Protein AF-A0A7C3LYY9-F1 (afdb_monomer_lite)

Secondary structure (DSSP, 8-state):
--------HHHHHHHHHHHHHHTT-HHHHHHHHHHHTS--SS-SHHHHHHHHHHHHTT-HHHHHHHHHHHHHHHHHHHHHHT-GGG-S------S----TTHHHHHHHHHHHHHHHHHHT-HHHHHHHHHHHHHH-TT-HHHHHHHHHHHHTT-

Sequence (154 aa):
EGRYAQASVAHLDYLAGLAREALGDMAGAKASFQRAAEPQPGFSPATYYQALALRKLGDEGAARKLLGVLRDHALQQLEAARKPGFATSVPQFVFYEEDPQKPHRVAYTYLLGLALLGLGQLDEAEKAFAEVLTLDINHLGAQEELRKLQNRRG

pLDDT: mean 87.51, std 17.55, range [34.94, 98.62]

Radius of gyration: 17.97 Å; chains: 1; bounding box: 49×33×48 Å

Structure (mmCIF, N/CA/C/O backbone):
data_AF-A0A7C3LYY9-F1
#
_entry.id   AF-A0A7C3LYY9-F1
#
loop_
_atom_site.group_PDB
_atom_site.id
_atom_site.type_symbol
_atom_site.label_atom_id
_atom_site.label_alt_id
_atom_site.label_comp_id
_atom_site.label_asym_id
_atom_site.label_entity_id
_atom_site.label_seq_id
_atom_site.pdbx_PDB_ins_code
_atom_site.Cartn_x
_atom_site.Cartn_y
_atom_site.Cartn_z
_atom_site.occupancy
_atom_site.B_iso_or_equiv
_atom_site.auth_seq_id
_atom_site.auth_comp_id
_atom_site.auth_asym_id
_atom_site.auth_atom_id
_atom_site.pdbx_PDB_model_num
ATOM 1 N N . GLU A 1 1 ? 23.739 -17.936 13.264 1.00 34.94 1 GLU A N 1
ATOM 2 C CA . GLU A 1 1 ? 22.622 -17.192 13.882 1.00 34.94 1 GLU A CA 1
ATOM 3 C C . GLU A 1 1 ? 21.757 -16.603 12.777 1.00 34.94 1 GLU A C 1
ATOM 5 O O . GLU A 1 1 ? 22.229 -15.788 11.991 1.00 34.94 1 GLU A O 1
ATOM 10 N N . GLY A 1 2 ? 20.551 -17.146 12.607 1.00 40.69 2 GLY A N 1
ATOM 11 C CA . GLY A 1 2 ? 19.708 -16.903 11.438 1.00 40.69 2 GLY A CA 1
ATOM 12 C C . GLY A 1 2 ? 19.054 -15.531 11.486 1.00 40.69 2 GLY A C 1
ATOM 13 O O . GLY A 1 2 ? 18.023 -15.355 12.128 1.00 40.69 2 GLY A O 1
ATOM 14 N N . ARG A 1 3 ? 19.628 -14.565 10.766 1.00 41.69 3 ARG A N 1
ATOM 15 C CA . ARG A 1 3 ? 18.935 -13.337 10.377 1.00 41.69 3 ARG A CA 1
ATOM 16 C C . ARG A 1 3 ? 17.845 -13.692 9.361 1.00 41.69 3 ARG A C 1
ATOM 18 O O . ARG A 1 3 ? 17.995 -13.431 8.173 1.00 41.69 3 ARG A O 1
ATOM 25 N N . TYR A 1 4 ? 16.723 -14.233 9.831 1.00 43.81 4 TYR A N 1
ATOM 26 C CA . TYR A 1 4 ? 15.434 -13.961 9.192 1.00 43.81 4 TYR A CA 1
ATOM 27 C C . TYR A 1 4 ? 15.139 -12.479 9.447 1.00 43.81 4 TYR A C 1
ATOM 29 O O . TYR A 1 4 ? 14.380 -12.108 10.337 1.00 43.81 4 TYR A O 1
ATOM 37 N N . ALA A 1 5 ? 15.899 -11.620 8.770 1.00 36.75 5 ALA A N 1
ATOM 38 C CA . ALA A 1 5 ? 15.889 -10.187 8.957 1.00 36.75 5 ALA A CA 1
ATOM 39 C C . ALA A 1 5 ? 14.515 -9.667 8.541 1.00 36.75 5 ALA A C 1
ATOM 41 O O . ALA A 1 5 ? 14.231 -9.572 7.354 1.00 36.75 5 ALA A O 1
ATOM 42 N N . GLN A 1 6 ? 13.669 -9.375 9.532 1.00 43.34 6 GLN A N 1
ATOM 43 C CA . GLN A 1 6 ? 12.565 -8.421 9.428 1.00 43.34 6 GLN A CA 1
ATOM 44 C C . GLN A 1 6 ? 11.698 -8.574 8.168 1.00 43.34 6 GLN A C 1
ATOM 46 O O . GLN A 1 6 ? 11.310 -7.577 7.560 1.00 43.34 6 GLN A O 1
ATOM 51 N N . ALA A 1 7 ? 11.368 -9.806 7.769 1.00 45.03 7 ALA A N 1
ATOM 52 C CA . ALA A 1 7 ? 10.315 -10.030 6.789 1.00 45.03 7 ALA A CA 1
ATOM 53 C C . ALA A 1 7 ? 8.990 -9.503 7.381 1.00 45.03 7 ALA A C 1
ATOM 55 O O . ALA A 1 7 ? 8.324 -10.164 8.171 1.00 45.03 7 ALA A O 1
ATOM 56 N N . SER A 1 8 ? 8.715 -8.236 7.061 1.00 57.19 8 SER A N 1
ATOM 57 C CA . SER A 1 8 ? 7.504 -7.430 7.231 1.00 57.19 8 SER A CA 1
ATOM 58 C C . SER A 1 8 ? 6.656 -7.684 8.485 1.00 57.19 8 SER A C 1
ATOM 60 O O . SER A 1 8 ? 5.487 -8.061 8.375 1.00 57.19 8 SER A O 1
ATOM 62 N N . VAL A 1 9 ? 7.187 -7.367 9.671 1.00 74.12 9 VAL A N 1
ATOM 63 C CA . VAL A 1 9 ? 6.380 -7.276 10.907 1.00 74.12 9 VAL A CA 1
ATOM 64 C C . VAL A 1 9 ? 5.166 -6.361 10.691 1.00 74.12 9 VAL A C 1
ATOM 66 O O . VAL A 1 9 ? 4.064 -6.706 11.098 1.00 74.12 9 VAL A O 1
ATOM 69 N N . ALA A 1 10 ? 5.325 -5.279 9.917 1.00 86.50 10 ALA A N 1
ATOM 70 C CA . ALA A 1 10 ? 4.230 -4.362 9.607 1.00 86.50 10 ALA A CA 1
ATOM 71 C C . ALA A 1 10 ? 3.046 -5.015 8.870 1.00 86.50 10 ALA A C 1
ATOM 73 O O . ALA A 1 10 ? 1.900 -4.690 9.166 1.00 86.50 10 ALA A O 1
ATOM 74 N N . HIS A 1 11 ? 3.288 -5.952 7.943 1.00 90.50 11 HIS A N 1
ATOM 75 C CA . HIS A 1 11 ? 2.196 -6.664 7.266 1.00 90.50 11 HIS A CA 1
ATOM 76 C C . HIS A 1 11 ? 1.448 -7.567 8.255 1.00 90.50 11 HIS A C 1
ATOM 78 O O . HIS A 1 11 ? 0.221 -7.527 8.326 1.00 90.50 11 HIS A O 1
ATOM 84 N N . LEU A 1 12 ? 2.184 -8.342 9.057 1.00 92.31 12 LEU A N 1
ATOM 85 C CA . LEU A 1 12 ? 1.594 -9.254 10.038 1.00 92.31 12 LEU A CA 1
ATOM 86 C C . LEU A 1 12 ? 0.824 -8.500 11.126 1.00 92.31 12 LEU A C 1
ATOM 88 O O . LEU A 1 12 ? -0.298 -8.879 11.452 1.00 92.31 12 LEU A O 1
ATOM 92 N N . ASP A 1 13 ? 1.386 -7.411 11.645 1.00 95.12 13 ASP A N 1
ATOM 93 C CA . ASP A 1 13 ? 0.714 -6.559 12.622 1.00 95.12 13 ASP A CA 1
ATOM 94 C C . ASP A 1 13 ? -0.519 -5.878 12.025 1.00 95.12 13 ASP A C 1
ATOM 96 O O . ASP A 1 13 ? -1.553 -5.802 12.687 1.00 95.12 13 ASP A O 1
ATOM 100 N N . TYR A 1 14 ? -0.468 -5.448 10.762 1.00 96.44 14 TYR A N 1
ATOM 101 C CA . TYR A 1 14 ? -1.639 -4.893 10.089 1.00 96.44 14 TYR A CA 1
ATOM 102 C C . TYR A 1 14 ? -2.768 -5.928 9.974 1.00 96.44 14 TYR A C 1
ATOM 104 O O . TYR A 1 14 ? -3.904 -5.643 10.361 1.00 96.44 14 TYR A O 1
ATOM 112 N N . LEU A 1 15 ? -2.461 -7.151 9.521 1.00 95.62 15 LEU A N 1
ATOM 113 C CA . LEU A 1 15 ? -3.440 -8.242 9.447 1.00 95.62 15 LEU A CA 1
ATOM 114 C C . LEU A 1 15 ? -3.976 -8.629 10.831 1.00 95.62 15 LEU A C 1
ATOM 116 O O . LEU A 1 15 ? -5.179 -8.834 10.987 1.00 95.62 15 LEU A O 1
ATOM 120 N N . ALA A 1 16 ? -3.115 -8.682 11.849 1.00 96.38 16 ALA A N 1
ATOM 121 C CA . ALA A 1 16 ? -3.532 -8.929 13.226 1.00 96.38 16 ALA A CA 1
ATOM 122 C C . ALA A 1 16 ? -4.468 -7.825 13.742 1.00 96.38 16 ALA A C 1
ATOM 124 O O . ALA A 1 16 ? -5.416 -8.112 14.472 1.00 96.38 16 ALA A O 1
ATOM 125 N N . GLY A 1 17 ? -4.224 -6.569 13.357 1.00 97.44 17 GLY A N 1
ATOM 126 C CA . GLY A 1 17 ? -5.114 -5.447 13.643 1.00 97.44 17 GLY A CA 1
ATOM 127 C C . GLY A 1 17 ? -6.494 -5.633 13.017 1.00 97.44 17 GLY A C 1
ATOM 128 O O . GLY A 1 17 ? -7.492 -5.548 13.728 1.00 97.44 17 GLY A O 1
ATOM 129 N N . LEU A 1 18 ? -6.551 -5.987 11.728 1.00 97.75 18 LEU A N 1
ATOM 130 C CA . LEU A 1 18 ? -7.810 -6.284 11.034 1.00 97.75 18 LEU A CA 1
ATOM 131 C C . LEU A 1 18 ? -8.570 -7.456 11.670 1.00 97.75 18 LEU A C 1
ATOM 133 O O . LEU A 1 18 ? -9.784 -7.382 11.839 1.00 97.75 18 LEU A O 1
ATOM 137 N N . ALA A 1 19 ? -7.867 -8.528 12.045 1.00 97.88 19 ALA A N 1
ATOM 138 C CA . ALA A 1 19 ? -8.483 -9.692 12.675 1.00 97.88 19 ALA A CA 1
ATOM 139 C C . ALA A 1 19 ? -9.097 -9.340 14.040 1.00 97.88 19 ALA A C 1
ATOM 141 O O . ALA A 1 19 ? -10.219 -9.741 14.338 1.00 97.88 19 ALA A O 1
ATOM 142 N N . ARG A 1 20 ? -8.392 -8.550 14.859 1.00 97.56 20 ARG A N 1
ATOM 143 C CA . ARG A 1 20 ? -8.900 -8.074 16.156 1.00 97.56 20 ARG A CA 1
ATOM 144 C C . ARG A 1 20 ? -10.080 -7.120 16.002 1.00 97.56 20 ARG A C 1
ATOM 146 O O . ARG A 1 20 ? -11.045 -7.242 16.747 1.00 97.56 20 ARG A O 1
ATOM 153 N N . GLU A 1 21 ? -10.038 -6.234 15.006 1.00 97.19 21 GLU A N 1
ATOM 154 C CA . GLU A 1 21 ? -11.151 -5.339 14.669 1.00 97.19 21 GLU A CA 1
ATOM 155 C C . GLU A 1 21 ? -12.408 -6.146 14.306 1.00 97.19 21 GLU A C 1
ATOM 157 O O . GLU A 1 21 ? -13.483 -5.878 14.839 1.00 97.19 21 GLU A O 1
ATOM 162 N N . ALA A 1 22 ? -12.261 -7.197 13.491 1.00 97.62 22 ALA A N 1
ATOM 163 C CA . ALA A 1 22 ? -13.354 -8.106 13.137 1.00 97.62 22 ALA A CA 1
ATOM 164 C C . ALA A 1 22 ? -13.908 -8.898 14.340 1.00 97.62 22 ALA A C 1
ATOM 166 O O . ALA A 1 22 ? -15.085 -9.249 14.353 1.00 97.62 22 ALA A O 1
ATOM 167 N N . LEU A 1 23 ? -13.081 -9.155 15.358 1.00 97.62 23 LEU A N 1
ATOM 168 C CA . LEU A 1 23 ? -13.480 -9.795 16.618 1.00 97.62 23 LEU A CA 1
ATOM 169 C C . LEU A 1 23 ? -14.054 -8.808 17.653 1.00 97.62 23 LEU A C 1
ATOM 171 O O . LEU A 1 23 ? -14.443 -9.228 18.741 1.00 97.62 23 LEU A O 1
ATOM 175 N N . GLY A 1 24 ? -14.103 -7.507 17.347 1.00 97.38 24 GLY A N 1
ATOM 176 C CA . GLY A 1 24 ? -14.578 -6.465 18.263 1.00 97.38 24 GLY A CA 1
ATOM 177 C C . GLY A 1 24 ? -13.547 -5.992 19.297 1.00 97.38 24 GLY A C 1
ATOM 178 O O . GLY A 1 24 ? -13.849 -5.103 20.093 1.00 97.38 24 GLY A O 1
ATOM 179 N N . ASP A 1 25 ? -12.320 -6.522 19.278 1.00 97.75 25 ASP A N 1
ATOM 180 C CA . ASP A 1 25 ? -11.218 -6.077 20.138 1.00 97.75 25 ASP A CA 1
ATOM 181 C C . ASP A 1 25 ? -10.573 -4.800 19.577 1.00 97.75 25 ASP A C 1
ATOM 183 O O . ASP A 1 25 ? -9.491 -4.802 18.984 1.00 97.75 25 ASP A O 1
ATOM 187 N N . MET A 1 26 ? -11.261 -3.675 19.768 1.00 97.38 26 MET A N 1
ATOM 188 C CA . MET A 1 26 ? -10.820 -2.372 19.259 1.00 97.38 26 MET A CA 1
ATOM 189 C C . MET A 1 26 ? -9.505 -1.904 19.899 1.00 97.38 26 MET A C 1
ATOM 191 O O . MET A 1 26 ? -8.683 -1.263 19.239 1.00 97.38 26 MET A O 1
ATOM 195 N N . ALA A 1 27 ? -9.277 -2.236 21.173 1.00 97.56 27 ALA A N 1
ATOM 196 C CA . ALA A 1 27 ? -8.057 -1.864 21.883 1.00 97.56 27 ALA A CA 1
ATOM 197 C C . ALA A 1 27 ? -6.844 -2.630 21.336 1.00 97.56 27 ALA A C 1
ATOM 199 O O . ALA A 1 27 ? -5.821 -2.024 20.999 1.00 97.56 27 ALA A O 1
ATOM 200 N N . GLY A 1 28 ? -6.967 -3.950 21.181 1.00 97.31 28 GLY A N 1
ATOM 201 C CA . GLY A 1 28 ? -5.918 -4.779 20.605 1.00 97.31 28 GLY A CA 1
ATOM 202 C C . GLY A 1 28 ? -5.700 -4.518 19.116 1.00 97.31 28 GLY A C 1
ATOM 203 O O . GLY A 1 28 ? -4.555 -4.612 18.659 1.00 97.31 28 GLY A O 1
ATOM 204 N N . ALA A 1 29 ? -6.746 -4.153 18.366 1.00 97.94 29 ALA A N 1
ATOM 205 C CA . ALA A 1 29 ? -6.633 -3.718 16.976 1.00 97.94 29 ALA A CA 1
ATOM 206 C C . ALA A 1 29 ? -5.790 -2.443 16.865 1.00 97.94 29 ALA A C 1
ATOM 208 O O . ALA A 1 29 ? -4.795 -2.419 16.138 1.00 97.94 29 ALA A O 1
ATOM 209 N N . LYS A 1 30 ? -6.114 -1.419 17.668 1.00 98.06 30 LYS A N 1
ATOM 210 C CA . LYS A 1 30 ? -5.347 -0.168 17.728 1.00 98.06 30 LYS A CA 1
ATOM 211 C C . LYS A 1 30 ? -3.878 -0.416 18.070 1.00 98.06 30 LYS A C 1
ATOM 213 O O . LYS A 1 30 ? -3.008 0.118 17.388 1.00 98.06 30 LYS A O 1
ATOM 218 N N . ALA A 1 31 ? -3.596 -1.257 19.066 1.00 97.44 31 ALA A N 1
ATOM 219 C CA . ALA A 1 31 ? -2.225 -1.603 19.440 1.00 97.44 31 ALA A CA 1
ATOM 220 C C . ALA A 1 31 ? -1.461 -2.292 18.295 1.00 97.44 31 ALA A C 1
ATOM 222 O O . ALA A 1 31 ? -0.271 -2.051 18.106 1.00 97.44 31 ALA A O 1
ATOM 223 N N . SER A 1 32 ? -2.129 -3.148 17.519 1.00 97.44 32 SER A N 1
ATOM 224 C CA . SER A 1 32 ? -1.528 -3.766 16.334 1.00 97.44 32 SER A CA 1
ATOM 225 C C . SER A 1 32 ? -1.263 -2.764 15.216 1.00 97.44 32 SER A C 1
ATOM 227 O O . SER A 1 32 ? -0.171 -2.763 14.657 1.00 97.44 32 SER A O 1
ATOM 229 N N . PHE A 1 33 ? -2.201 -1.859 14.932 1.00 97.81 33 PHE A N 1
ATOM 230 C CA . PHE A 1 33 ? -1.971 -0.811 13.939 1.00 97.81 33 PHE A CA 1
ATOM 231 C C . PHE A 1 33 ? -0.842 0.140 14.349 1.00 97.81 33 PHE A C 1
ATOM 233 O O . PHE A 1 33 ? -0.080 0.569 13.492 1.00 97.81 33 PHE A O 1
ATOM 240 N N . GLN A 1 34 ? -0.676 0.426 15.643 1.00 97.44 34 GLN A N 1
ATOM 241 C CA . GLN A 1 34 ? 0.454 1.223 16.134 1.00 97.44 34 GLN A CA 1
ATOM 242 C C . GLN A 1 34 ? 1.800 0.565 15.824 1.00 97.44 34 GLN A C 1
ATOM 244 O O . GLN A 1 34 ? 2.670 1.242 15.287 1.00 97.44 34 GLN A O 1
ATOM 249 N N . ARG A 1 35 ? 1.944 -0.745 16.070 1.00 95.75 35 ARG A N 1
ATOM 250 C CA . ARG A 1 35 ? 3.165 -1.484 15.703 1.00 95.75 35 ARG A CA 1
ATOM 251 C C . ARG A 1 35 ? 3.381 -1.520 14.192 1.00 95.75 35 ARG A C 1
ATOM 253 O O . ARG A 1 35 ? 4.484 -1.288 13.713 1.00 95.75 35 ARG A O 1
ATOM 260 N N . ALA A 1 36 ? 2.316 -1.737 13.419 1.00 95.94 36 ALA A N 1
ATOM 261 C CA . ALA A 1 36 ? 2.405 -1.729 11.962 1.00 95.94 36 ALA A CA 1
ATOM 262 C C . ALA A 1 36 ? 2.795 -0.358 11.386 1.00 95.94 36 ALA A C 1
ATOM 264 O O . ALA A 1 36 ? 3.430 -0.304 10.337 1.00 95.94 36 ALA A O 1
ATOM 265 N N . ALA A 1 37 ? 2.432 0.734 12.064 1.00 96.38 37 ALA A N 1
ATOM 266 C CA . ALA A 1 37 ? 2.758 2.102 11.671 1.00 96.38 37 ALA A CA 1
ATOM 267 C C . ALA A 1 37 ? 4.206 2.518 12.006 1.00 96.38 37 ALA A C 1
ATOM 269 O O . ALA A 1 37 ? 4.639 3.592 11.570 1.00 96.38 37 ALA A O 1
ATOM 270 N N . GLU A 1 38 ? 4.963 1.698 12.743 1.00 94.00 38 GLU A N 1
ATOM 271 C CA . GLU A 1 38 ? 6.352 1.996 13.098 1.00 94.00 38 GLU A CA 1
ATOM 272 C C . GLU A 1 38 ? 7.238 2.149 11.845 1.00 94.00 38 GLU A C 1
ATOM 274 O O . GLU A 1 38 ? 7.146 1.340 10.915 1.00 94.00 38 GLU A O 1
ATOM 279 N N . PRO A 1 39 ? 8.105 3.180 11.787 1.00 90.12 39 PRO A N 1
ATOM 280 C CA . PRO A 1 39 ? 9.037 3.368 10.680 1.00 90.12 39 PRO A CA 1
ATOM 281 C C . PRO A 1 39 ? 9.970 2.172 10.490 1.00 90.12 39 PRO A C 1
ATOM 283 O O . PRO A 1 39 ? 10.633 1.734 11.427 1.00 90.12 39 PRO A O 1
ATOM 286 N N . GLN A 1 40 ? 10.063 1.694 9.251 1.00 84.38 40 GLN A N 1
ATOM 287 C CA . GLN A 1 40 ? 10.956 0.604 8.864 1.00 84.38 40 GLN A CA 1
ATOM 288 C C . GLN A 1 40 ? 12.138 1.127 8.036 1.00 84.38 40 GLN A C 1
ATOM 290 O O . GLN A 1 40 ? 11.996 2.122 7.316 1.00 84.38 40 GLN A O 1
ATOM 295 N N . PRO A 1 41 ? 13.311 0.474 8.104 1.00 85.81 41 PRO A N 1
ATOM 296 C CA . PRO A 1 41 ? 14.437 0.818 7.252 1.00 85.81 41 PRO A CA 1
ATOM 297 C C . PRO A 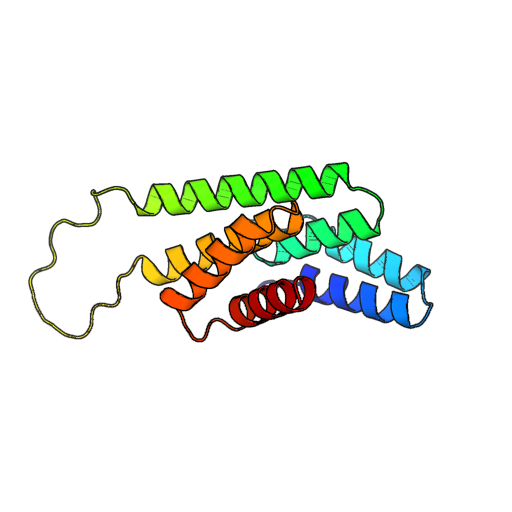1 41 ? 14.153 0.444 5.790 1.00 85.81 41 PRO A C 1
ATOM 299 O O . PRO A 1 41 ? 13.829 -0.699 5.471 1.00 85.81 41 PRO A O 1
ATOM 302 N N . GLY A 1 42 ? 14.343 1.411 4.891 1.00 88.69 42 GLY A N 1
ATOM 303 C CA . GLY A 1 42 ? 14.170 1.221 3.451 1.00 88.69 42 GLY A CA 1
ATOM 304 C C . GLY A 1 42 ? 12.709 1.131 2.993 1.00 88.69 42 GLY A C 1
ATOM 305 O O . GLY A 1 42 ? 11.767 1.119 3.783 1.00 88.69 42 GLY A O 1
ATOM 306 N N . PHE A 1 43 ? 12.529 1.081 1.673 1.00 93.44 43 PHE A N 1
ATOM 307 C CA . PHE A 1 43 ? 11.219 0.970 1.037 1.00 93.44 43 PHE A CA 1
ATOM 308 C C . PHE A 1 43 ? 10.959 -0.467 0.601 1.00 93.44 43 PHE A C 1
ATOM 310 O O . PHE A 1 43 ? 11.740 -1.049 -0.149 1.00 93.44 43 PHE A O 1
ATOM 317 N N . SER A 1 44 ? 9.855 -1.035 1.076 1.00 94.19 44 SER A N 1
ATOM 318 C CA . SER A 1 44 ? 9.462 -2.418 0.801 1.00 94.19 44 SER A CA 1
ATOM 319 C C . SER A 1 44 ? 7.933 -2.550 0.828 1.00 94.19 44 SER A C 1
ATOM 321 O O . SER A 1 44 ? 7.245 -1.582 1.169 1.00 94.19 44 SER A O 1
ATOM 323 N N . PRO A 1 45 ? 7.355 -3.731 0.538 1.00 94.69 45 PRO A N 1
ATOM 324 C CA . PRO A 1 45 ? 5.915 -3.930 0.692 1.00 94.69 45 PRO A CA 1
ATOM 325 C C . PRO A 1 45 ? 5.423 -3.644 2.121 1.00 94.69 45 PRO A C 1
ATOM 327 O O . PRO A 1 45 ? 4.274 -3.258 2.308 1.00 94.69 45 PRO A O 1
ATOM 330 N N . ALA A 1 46 ? 6.291 -3.751 3.136 1.00 93.69 46 ALA A N 1
ATOM 331 C CA . ALA A 1 46 ? 5.965 -3.372 4.511 1.00 93.69 46 ALA A CA 1
ATOM 332 C C . ALA A 1 46 ? 5.575 -1.887 4.637 1.00 93.69 46 ALA A C 1
ATOM 334 O O . ALA A 1 46 ? 4.694 -1.558 5.426 1.00 93.69 46 ALA A O 1
ATOM 335 N N . THR A 1 47 ? 6.167 -1.004 3.826 1.00 96.19 47 THR A N 1
ATOM 336 C CA . THR A 1 47 ? 5.852 0.432 3.807 1.00 96.19 47 THR A CA 1
ATOM 337 C C . THR A 1 47 ? 4.406 0.695 3.374 1.00 96.19 47 THR A C 1
ATOM 339 O O . THR A 1 47 ? 3.760 1.609 3.884 1.00 96.19 47 THR A O 1
ATOM 342 N N . TYR A 1 48 ? 3.857 -0.127 2.474 1.00 97.19 48 TYR A N 1
ATOM 343 C CA . TYR A 1 48 ? 2.444 -0.050 2.099 1.00 97.19 48 TYR A CA 1
ATOM 344 C C . TYR A 1 48 ? 1.534 -0.371 3.295 1.00 97.19 48 TYR A C 1
ATOM 346 O O . TYR A 1 48 ? 0.633 0.405 3.609 1.00 97.19 48 TYR A O 1
ATOM 354 N N . TYR A 1 49 ? 1.815 -1.453 4.027 1.00 96.69 49 TYR A N 1
ATOM 355 C CA . TYR A 1 49 ? 1.053 -1.817 5.228 1.00 96.69 49 TYR A CA 1
ATOM 356 C C . TYR A 1 49 ? 1.205 -0.802 6.361 1.00 96.69 49 TYR A C 1
ATOM 358 O O . TYR A 1 49 ? 0.232 -0.526 7.060 1.00 96.69 49 TYR A O 1
ATOM 366 N N . GLN A 1 50 ? 2.378 -0.182 6.490 1.00 96.94 50 GLN A N 1
ATOM 367 C CA . GLN A 1 50 ? 2.595 0.937 7.403 1.00 96.94 50 GLN A CA 1
ATOM 368 C C . GLN A 1 50 ? 1.644 2.100 7.091 1.00 96.94 50 GLN A C 1
ATOM 370 O O . GLN A 1 50 ? 0.977 2.622 7.985 1.00 96.94 50 GLN A O 1
ATOM 375 N N . ALA A 1 51 ? 1.511 2.470 5.814 1.00 97.94 51 ALA A N 1
ATOM 376 C CA . ALA A 1 51 ? 0.571 3.506 5.403 1.00 97.94 51 ALA A CA 1
ATOM 377 C C . ALA A 1 51 ? -0.888 3.106 5.668 1.00 97.94 51 ALA A C 1
ATOM 379 O O . ALA A 1 51 ? -1.665 3.920 6.164 1.00 97.94 51 ALA A O 1
ATOM 380 N N . LEU A 1 52 ? -1.273 1.855 5.396 1.00 97.94 52 LEU A N 1
ATOM 381 C CA . LEU A 1 52 ? -2.623 1.376 5.708 1.00 97.94 52 LEU A CA 1
ATOM 382 C C . LEU A 1 52 ? -2.918 1.386 7.215 1.00 97.94 52 LEU A C 1
ATOM 384 O O . LEU A 1 52 ? -4.040 1.692 7.621 1.00 97.94 52 LEU A O 1
ATOM 388 N N . ALA A 1 53 ? -1.923 1.078 8.045 1.00 97.88 53 ALA A N 1
ATOM 389 C CA . ALA A 1 53 ? -2.040 1.152 9.493 1.00 97.88 53 ALA A CA 1
ATOM 390 C C . ALA A 1 53 ? -2.224 2.599 9.973 1.00 97.88 53 ALA A C 1
ATOM 392 O O . ALA A 1 53 ? -3.114 2.859 10.780 1.00 97.88 53 ALA A O 1
ATOM 393 N N . LEU A 1 54 ? -1.472 3.556 9.415 1.00 98.31 54 LEU A N 1
ATOM 394 C CA . LEU A 1 54 ? -1.658 4.988 9.688 1.00 98.31 54 LEU A CA 1
ATOM 395 C C . LEU A 1 54 ? -3.089 5.445 9.376 1.00 98.31 54 LEU A C 1
ATOM 397 O O . LEU A 1 54 ? -3.705 6.134 10.188 1.00 98.31 54 LEU A O 1
ATOM 401 N N . ARG A 1 55 ? -3.675 4.975 8.267 1.00 98.19 55 ARG A N 1
ATOM 402 C CA . ARG A 1 55 ? -5.090 5.242 7.950 1.00 98.19 55 ARG A CA 1
ATOM 403 C C . ARG A 1 55 ? -6.046 4.680 8.986 1.00 98.19 55 ARG A C 1
ATOM 405 O O . ARG A 1 55 ? -6.975 5.369 9.396 1.00 98.19 55 ARG A O 1
ATOM 412 N N . LYS A 1 56 ? -5.819 3.441 9.428 1.00 98.00 56 LYS A N 1
ATOM 413 C CA . LYS A 1 56 ? -6.617 2.810 10.490 1.00 98.00 56 LYS A CA 1
ATOM 414 C C . LYS A 1 56 ? -6.509 3.551 11.825 1.00 98.00 56 LYS A C 1
ATOM 416 O O . LYS A 1 56 ? -7.449 3.519 12.611 1.00 98.00 56 LYS A O 1
ATOM 421 N N . LEU A 1 57 ? -5.403 4.256 12.056 1.00 97.88 57 LEU A N 1
ATOM 422 C CA . LEU A 1 57 ? -5.201 5.136 13.208 1.00 97.88 57 LEU A CA 1
ATOM 423 C C . LEU A 1 57 ? -5.766 6.555 13.011 1.00 97.88 57 LEU A C 1
ATOM 425 O O . LEU A 1 57 ? -5.693 7.360 13.938 1.00 97.88 57 LEU A O 1
ATOM 429 N N . GLY A 1 58 ? -6.344 6.859 11.844 1.00 97.88 58 GLY A N 1
ATOM 430 C CA . GLY A 1 58 ? -6.941 8.156 11.519 1.00 97.88 58 GLY A CA 1
ATOM 431 C C . GLY A 1 58 ? -5.975 9.180 10.916 1.00 97.88 58 GLY A C 1
ATOM 432 O O . GLY A 1 58 ? -6.388 10.307 10.650 1.00 97.88 58 GLY A O 1
ATOM 433 N N . ASP A 1 59 ? -4.717 8.814 10.659 1.00 97.94 59 ASP A N 1
ATOM 434 C CA . ASP A 1 59 ? -3.710 9.710 10.079 1.00 97.94 59 ASP A CA 1
ATOM 435 C C . ASP A 1 59 ? -3.601 9.534 8.554 1.00 97.94 59 ASP A C 1
ATOM 437 O O . ASP A 1 59 ? -2.630 9.005 8.001 1.00 97.94 59 ASP A O 1
ATOM 441 N N . GLU A 1 60 ? -4.643 9.977 7.846 1.00 98.00 60 GLU A N 1
ATOM 442 C CA . GLU A 1 60 ? -4.694 9.931 6.377 1.00 98.00 60 GLU A CA 1
ATOM 443 C C . GLU A 1 60 ? -3.595 10.795 5.730 1.00 98.00 60 GLU A C 1
ATOM 445 O O . GLU A 1 60 ? -3.087 10.460 4.657 1.00 98.00 60 GLU A O 1
ATOM 450 N N . GLY A 1 61 ? -3.203 11.896 6.381 1.00 98.31 61 GLY A N 1
ATOM 451 C CA . GLY A 1 61 ? -2.161 12.798 5.894 1.00 98.31 61 GLY A CA 1
ATOM 452 C C . GLY A 1 61 ? -0.791 12.123 5.859 1.00 98.31 61 GLY A C 1
ATOM 453 O O . GLY A 1 61 ? -0.125 12.129 4.817 1.00 98.31 61 GLY A O 1
ATOM 454 N N . ALA A 1 62 ? -0.390 11.486 6.964 1.00 97.88 62 ALA A N 1
ATOM 455 C CA . ALA A 1 62 ? 0.855 10.728 7.024 1.00 97.88 62 ALA A CA 1
ATOM 456 C C . ALA A 1 62 ? 0.838 9.530 6.068 1.00 97.88 62 ALA A C 1
ATOM 458 O O . ALA A 1 62 ? 1.826 9.300 5.369 1.00 97.88 62 ALA A O 1
ATOM 459 N N . ALA A 1 63 ? -0.290 8.817 5.968 1.00 98.44 63 ALA A N 1
ATOM 460 C CA . ALA A 1 63 ? -0.434 7.698 5.041 1.00 98.44 63 ALA A CA 1
ATOM 461 C C . ALA A 1 63 ? -0.214 8.121 3.579 1.00 98.44 63 ALA A C 1
ATOM 463 O O . ALA A 1 63 ? 0.594 7.515 2.873 1.00 98.44 63 ALA A O 1
ATOM 464 N N . ARG A 1 64 ? -0.879 9.194 3.123 1.00 98.50 64 ARG A N 1
ATOM 465 C CA . ARG A 1 64 ? -0.714 9.719 1.754 1.00 98.50 64 ARG A CA 1
ATOM 466 C C . ARG A 1 64 ? 0.709 10.175 1.484 1.00 98.50 64 ARG A C 1
ATOM 468 O O . ARG A 1 64 ? 1.247 9.879 0.419 1.00 98.50 64 ARG A O 1
ATOM 475 N N . LYS A 1 65 ? 1.325 10.871 2.442 1.00 98.44 65 LYS A N 1
ATOM 476 C CA . LYS A 1 65 ? 2.716 11.314 2.324 1.00 98.44 65 LYS A CA 1
ATOM 477 C C . LYS A 1 65 ? 3.659 10.120 2.169 1.00 98.44 65 LYS A C 1
ATOM 479 O O . LYS A 1 65 ? 4.478 10.120 1.256 1.00 98.44 65 LYS A O 1
ATOM 484 N N . LEU A 1 66 ? 3.522 9.102 3.018 1.00 98.12 66 LEU A N 1
ATOM 485 C CA . LEU A 1 66 ? 4.363 7.906 2.983 1.00 98.12 66 LEU A CA 1
ATOM 486 C C . LEU A 1 66 ? 4.220 7.142 1.659 1.00 98.12 66 LEU A C 1
ATOM 488 O O . LEU A 1 66 ? 5.223 6.763 1.058 1.00 98.12 66 LEU A O 1
ATOM 492 N N . LEU A 1 67 ? 2.989 6.972 1.171 1.00 98.56 67 LEU A N 1
ATOM 493 C CA . LEU A 1 67 ? 2.723 6.329 -0.119 1.00 98.56 67 LEU A CA 1
ATOM 494 C C . LEU A 1 67 ? 3.268 7.142 -1.299 1.00 98.56 67 LEU A C 1
ATOM 496 O O . LEU A 1 67 ? 3.797 6.560 -2.241 1.00 98.56 67 LEU A O 1
ATOM 500 N N . GLY A 1 68 ? 3.186 8.475 -1.242 1.00 98.56 68 GLY A N 1
ATOM 501 C CA . GLY A 1 68 ? 3.799 9.354 -2.238 1.00 98.56 68 GLY A CA 1
ATOM 502 C C . GLY A 1 68 ? 5.315 9.170 -2.306 1.00 98.56 68 GLY A C 1
ATOM 503 O O . GLY A 1 68 ? 5.857 8.950 -3.383 1.00 98.56 68 GLY A O 1
ATOM 504 N N . VAL A 1 69 ? 5.985 9.148 -1.151 1.00 98.31 69 VAL A N 1
ATOM 505 C CA . VAL A 1 69 ? 7.432 8.891 -1.083 1.00 98.31 69 VAL A CA 1
ATOM 506 C C . VAL A 1 69 ? 7.778 7.491 -1.608 1.00 98.31 69 VAL A C 1
ATOM 508 O O . VAL A 1 69 ? 8.740 7.348 -2.360 1.00 98.31 69 VAL A O 1
ATOM 511 N N . LEU A 1 70 ? 6.989 6.463 -1.268 1.00 98.31 70 LEU A N 1
ATOM 512 C CA . LEU A 1 70 ? 7.182 5.100 -1.778 1.00 98.31 70 LEU A CA 1
ATOM 513 C C . LEU A 1 70 ? 7.066 5.041 -3.311 1.00 98.31 70 LEU A C 1
ATOM 515 O O . LEU A 1 70 ? 7.910 4.426 -3.964 1.00 98.31 70 LEU A O 1
ATOM 519 N N . ARG A 1 71 ? 6.049 5.701 -3.880 1.00 98.56 71 ARG A N 1
ATOM 520 C CA . ARG A 1 71 ? 5.844 5.814 -5.331 1.00 98.56 71 ARG A CA 1
ATOM 521 C C . ARG A 1 71 ? 7.042 6.481 -6.003 1.00 98.56 71 ARG A C 1
ATOM 523 O O . ARG A 1 71 ? 7.583 5.938 -6.963 1.00 98.56 71 ARG A O 1
ATOM 530 N N . ASP A 1 72 ? 7.453 7.640 -5.498 1.00 98.25 72 ASP A N 1
ATOM 531 C CA . ASP A 1 72 ? 8.523 8.436 -6.100 1.00 98.25 72 ASP A CA 1
ATOM 532 C C . ASP A 1 72 ? 9.866 7.688 -6.031 1.00 98.25 72 ASP A C 1
ATOM 534 O O . ASP A 1 72 ? 10.616 7.653 -7.008 1.00 98.25 72 ASP A O 1
ATOM 538 N N . HIS A 1 73 ? 10.128 6.992 -4.920 1.00 97.44 73 HIS A N 1
ATOM 539 C CA . HIS A 1 73 ? 11.287 6.114 -4.786 1.00 97.44 73 HIS A CA 1
ATOM 540 C C . HIS A 1 73 ? 11.263 4.961 -5.801 1.00 97.44 73 HIS A C 1
ATOM 542 O O . HIS A 1 73 ? 12.271 4.706 -6.457 1.00 97.44 73 HIS A O 1
ATOM 548 N N . ALA A 1 74 ? 10.128 4.271 -5.961 1.00 97.31 74 ALA A N 1
ATOM 549 C CA . ALA A 1 74 ? 10.005 3.181 -6.927 1.00 97.31 74 ALA A CA 1
ATOM 550 C C . ALA A 1 74 ? 10.260 3.658 -8.368 1.00 97.31 74 ALA A C 1
ATOM 552 O O . ALA A 1 74 ? 11.028 3.026 -9.094 1.00 97.31 74 ALA A O 1
ATOM 553 N N . LEU A 1 75 ? 9.698 4.809 -8.753 1.00 96.56 75 LEU A N 1
ATOM 554 C CA . LEU A 1 75 ? 9.940 5.427 -10.061 1.00 96.56 75 LEU A CA 1
ATOM 555 C C . LEU A 1 75 ? 11.420 5.760 -10.274 1.00 96.56 75 LEU A C 1
ATOM 557 O O . LEU A 1 75 ? 11.977 5.438 -11.321 1.00 96.56 75 LEU A O 1
ATOM 561 N N . GLN A 1 76 ? 12.082 6.351 -9.276 1.00 95.62 76 GLN A N 1
ATOM 562 C CA . GLN A 1 76 ? 13.505 6.684 -9.369 1.00 95.62 76 GLN A CA 1
ATOM 563 C C . GLN A 1 76 ? 14.376 5.441 -9.611 1.00 95.62 76 GLN A C 1
ATOM 565 O O . GLN A 1 76 ? 15.314 5.496 -10.407 1.00 95.62 76 GLN A O 1
ATOM 570 N N . GLN A 1 77 ? 14.075 4.326 -8.941 1.00 93.94 77 GLN A N 1
ATOM 571 C CA . GLN A 1 77 ? 14.824 3.077 -9.107 1.00 93.94 77 GLN A CA 1
ATOM 572 C C . GLN A 1 77 ? 14.594 2.478 -10.500 1.00 93.94 77 GLN A C 1
ATOM 574 O O . GLN A 1 77 ? 15.554 2.109 -11.177 1.00 93.94 77 GLN A O 1
ATOM 579 N N . LEU A 1 78 ? 13.345 2.452 -10.977 1.00 91.94 78 LEU A N 1
ATOM 580 C CA . LEU A 1 78 ? 13.018 1.994 -12.334 1.00 91.94 78 LEU A CA 1
ATOM 581 C C . LEU A 1 78 ? 13.746 2.813 -13.414 1.00 91.94 78 LEU A C 1
ATOM 583 O O . LEU A 1 78 ? 14.294 2.240 -14.356 1.00 91.94 78 LEU A O 1
ATOM 587 N N . GLU A 1 79 ? 13.819 4.135 -13.255 1.00 89.75 79 GLU A N 1
ATOM 588 C CA . GLU A 1 79 ? 14.538 5.015 -14.184 1.00 89.75 79 GLU A CA 1
ATOM 589 C C . GLU A 1 79 ? 16.064 4.844 -14.108 1.00 89.75 79 GLU A C 1
ATOM 591 O O . GLU A 1 79 ? 16.753 4.897 -15.129 1.00 89.75 79 GLU A O 1
ATOM 596 N N . ALA A 1 80 ? 16.622 4.588 -12.921 1.00 85.75 80 ALA A N 1
ATOM 597 C CA . ALA A 1 80 ? 18.050 4.312 -12.769 1.00 85.75 80 ALA A CA 1
ATOM 598 C C . ALA A 1 80 ? 18.472 3.029 -13.506 1.00 85.75 80 ALA A C 1
ATOM 600 O O . ALA A 1 80 ? 19.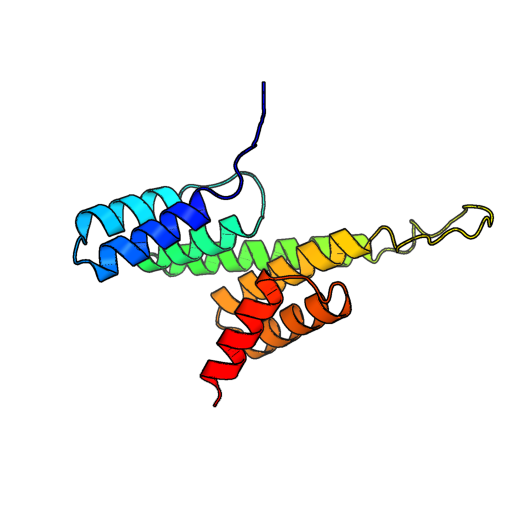520 3.017 -14.156 1.00 85.75 80 ALA A O 1
ATOM 601 N N . ALA A 1 81 ? 17.629 1.993 -13.475 1.00 78.75 81 ALA A N 1
ATOM 602 C CA . ALA A 1 81 ? 17.864 0.723 -14.163 1.00 78.75 81 ALA A CA 1
ATOM 603 C C . ALA A 1 81 ? 17.769 0.815 -15.701 1.00 78.75 81 ALA A C 1
ATOM 605 O O . ALA A 1 81 ? 18.239 -0.081 -16.399 1.00 78.75 81 ALA A O 1
ATOM 606 N N . ARG A 1 82 ? 17.190 1.895 -16.253 1.00 70.62 82 ARG A N 1
ATOM 607 C CA . ARG A 1 82 ? 17.051 2.113 -17.706 1.00 70.62 82 ARG A CA 1
ATOM 608 C C . ARG A 1 82 ? 18.299 2.688 -18.391 1.00 70.62 82 ARG A C 1
ATOM 610 O O . ARG A 1 82 ? 18.352 2.702 -19.620 1.00 70.62 82 ARG A O 1
ATOM 617 N N . LYS A 1 83 ? 19.295 3.199 -17.656 1.00 62.53 83 LYS A N 1
ATOM 618 C CA . LYS A 1 83 ? 20.421 3.935 -18.265 1.00 62.53 83 LYS A CA 1
ATOM 619 C C . LYS A 1 83 ? 21.387 3.005 -19.040 1.00 62.53 83 LYS A C 1
ATOM 621 O O . LYS A 1 83 ? 21.864 2.025 -18.474 1.00 62.53 83 LYS A O 1
ATOM 626 N N . PRO A 1 84 ? 21.768 3.342 -20.293 1.00 49.56 84 PRO A N 1
ATOM 627 C CA . PRO A 1 84 ? 22.463 2.456 -21.250 1.00 49.56 84 PRO A CA 1
ATOM 628 C C . PRO A 1 84 ? 23.930 2.081 -20.934 1.00 49.56 84 PRO A C 1
ATOM 630 O O . PRO A 1 84 ? 24.590 1.449 -21.753 1.00 49.56 84 PRO A O 1
ATOM 633 N N . GLY A 1 85 ? 24.463 2.429 -19.758 1.00 52.81 85 GLY A N 1
ATOM 634 C CA . GLY A 1 85 ? 25.863 2.172 -19.380 1.00 52.81 85 GLY A CA 1
ATOM 635 C C . GLY A 1 85 ? 26.176 0.749 -18.891 1.00 52.81 85 GLY A C 1
ATOM 636 O O . GLY A 1 85 ? 27.329 0.463 -18.594 1.00 52.81 85 GLY A O 1
ATOM 637 N N . PHE A 1 86 ? 25.178 -0.134 -18.796 1.00 51.78 86 PHE A N 1
ATOM 638 C CA . PHE A 1 86 ? 25.340 -1.532 -18.359 1.00 51.78 86 PHE A CA 1
ATOM 639 C C . PHE A 1 86 ? 25.432 -2.545 -19.515 1.00 51.78 86 PHE A C 1
ATOM 641 O O . PHE A 1 86 ? 25.582 -3.737 -19.270 1.00 51.78 86 PHE A O 1
ATOM 648 N N . ALA A 1 87 ? 25.341 -2.093 -20.771 1.00 54.09 87 ALA A N 1
ATOM 649 C CA . ALA A 1 87 ? 25.226 -2.968 -21.942 1.00 54.09 87 ALA A CA 1
ATOM 650 C C . ALA A 1 87 ? 26.555 -3.259 -22.670 1.00 54.09 87 ALA A C 1
ATOM 652 O O . ALA A 1 87 ? 26.540 -3.849 -23.749 1.00 54.09 87 ALA A O 1
ATOM 653 N N . THR A 1 88 ? 27.711 -2.848 -22.139 1.00 49.09 88 THR A N 1
ATOM 654 C CA . THR A 1 88 ? 28.992 -3.024 -22.841 1.00 49.09 88 THR A CA 1
ATOM 655 C C . THR A 1 88 ? 29.851 -4.140 -22.248 1.00 49.09 88 THR A C 1
ATOM 657 O O . THR A 1 88 ? 30.381 -4.020 -21.146 1.00 49.09 88 THR A O 1
ATOM 660 N N . SER A 1 89 ? 30.009 -5.169 -23.091 1.00 48.69 89 SER A N 1
ATOM 661 C CA . SER A 1 89 ? 30.969 -6.283 -23.125 1.00 48.69 89 SER A CA 1
ATOM 662 C C . SER A 1 89 ? 30.825 -7.426 -22.119 1.00 48.69 89 SER A C 1
ATOM 664 O O . SER A 1 89 ? 31.535 -7.471 -21.119 1.00 48.69 89 SER A O 1
ATOM 666 N N . VAL A 1 90 ? 30.058 -8.452 -22.507 1.00 57.34 90 VAL A N 1
ATOM 667 C CA . VAL A 1 90 ? 30.412 -9.848 -22.202 1.00 57.34 90 VAL A CA 1
ATOM 668 C C . VAL A 1 90 ? 30.399 -10.663 -23.511 1.00 57.34 90 VAL A C 1
ATOM 670 O O . VAL A 1 90 ? 29.413 -10.597 -24.247 1.00 57.34 90 VAL A O 1
ATOM 673 N N . PRO A 1 91 ? 31.493 -11.371 -23.866 1.00 48.75 91 PRO A N 1
ATOM 674 C CA . PRO A 1 91 ? 31.543 -12.252 -25.030 1.00 48.75 91 PRO A CA 1
ATOM 675 C C . PRO A 1 91 ? 30.636 -13.477 -24.866 1.00 48.75 91 PRO A C 1
ATOM 677 O O . PRO A 1 91 ? 30.487 -14.034 -23.784 1.00 48.75 91 PRO A O 1
ATOM 680 N N . GLN A 1 92 ? 30.080 -13.905 -25.991 1.00 54.84 92 GLN A N 1
ATOM 681 C CA . GLN A 1 92 ? 28.986 -14.857 -26.143 1.00 54.84 92 GLN A CA 1
ATOM 682 C C . GLN A 1 92 ? 29.351 -16.303 -25.745 1.00 54.84 92 GLN A C 1
ATOM 684 O O . GLN A 1 92 ? 30.066 -16.986 -26.475 1.00 54.84 92 GLN A O 1
ATOM 689 N N . PHE A 1 93 ? 28.767 -16.799 -24.648 1.00 48.50 93 PHE A N 1
ATOM 690 C CA . PHE A 1 93 ? 28.455 -18.219 -24.437 1.00 48.50 93 PHE A CA 1
ATOM 691 C C . PHE A 1 93 ? 27.009 -18.328 -23.940 1.00 48.50 93 PHE A C 1
ATOM 693 O O . PHE A 1 93 ? 26.672 -17.910 -22.839 1.00 48.50 93 PHE A O 1
ATOM 700 N N . VAL A 1 94 ? 26.132 -18.852 -24.796 1.00 55.88 94 VAL A N 1
ATOM 701 C CA . VAL A 1 94 ? 24.684 -18.914 -24.574 1.00 55.88 94 VAL A CA 1
ATOM 702 C C . VAL A 1 94 ? 24.348 -20.054 -23.611 1.00 55.88 94 VAL A C 1
ATOM 704 O O . VAL A 1 94 ? 24.228 -21.202 -24.028 1.00 55.88 94 VAL A O 1
ATOM 707 N N . PHE A 1 95 ? 24.129 -19.720 -22.341 1.00 47.78 95 PHE A N 1
ATOM 708 C CA . PHE A 1 95 ? 23.295 -20.494 -21.422 1.00 47.78 95 PHE A CA 1
ATOM 709 C C . PHE A 1 95 ? 22.401 -19.513 -20.653 1.00 47.78 95 PHE A C 1
ATOM 711 O O . PHE A 1 95 ? 22.800 -18.993 -19.624 1.00 47.78 95 PHE A O 1
ATOM 718 N N . TYR A 1 96 ? 21.213 -19.236 -21.206 1.00 51.50 96 TYR A N 1
ATOM 719 C CA . TYR A 1 96 ? 20.072 -18.590 -20.535 1.00 51.5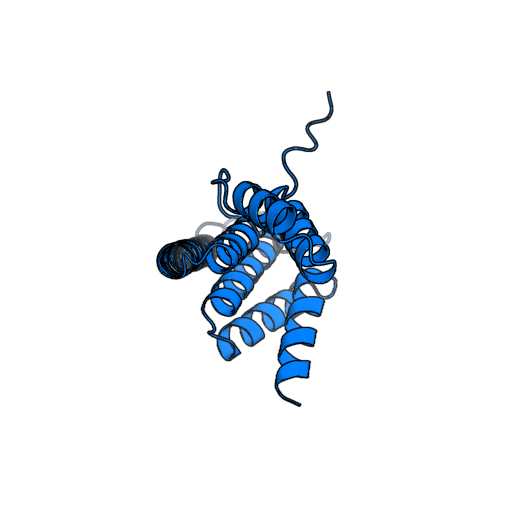0 96 TYR A CA 1
ATOM 720 C C . TYR A 1 96 ? 20.437 -17.413 -19.604 1.00 51.50 96 TYR A C 1
ATOM 722 O O . TYR A 1 96 ? 20.226 -17.470 -18.396 1.00 51.50 96 TYR A O 1
ATOM 730 N N . GLU A 1 97 ? 20.988 -16.329 -20.154 1.00 49.53 97 GLU A N 1
ATOM 731 C CA . GLU A 1 97 ? 21.172 -15.104 -19.371 1.00 49.53 97 GLU A CA 1
ATOM 732 C C . GLU A 1 97 ? 19.803 -14.440 -19.180 1.00 49.53 97 GLU A C 1
ATOM 734 O O . GLU A 1 97 ? 19.325 -13.682 -20.026 1.00 49.53 97 GLU A O 1
ATOM 739 N N . GLU A 1 98 ? 19.122 -14.790 -18.085 1.00 62.94 98 GLU A N 1
ATOM 740 C CA . GLU A 1 98 ? 18.008 -13.993 -17.586 1.00 62.94 98 GLU A CA 1
ATOM 741 C C . GLU A 1 98 ? 18.472 -12.541 -17.476 1.00 62.94 98 GLU A C 1
ATOM 743 O O . GLU A 1 98 ? 19.537 -12.261 -16.927 1.00 62.94 98 GLU A O 1
ATOM 748 N N . ASP A 1 99 ? 17.675 -11.617 -18.014 1.00 74.12 99 ASP A N 1
ATOM 749 C CA . ASP A 1 99 ? 17.957 -10.191 -17.926 1.00 74.12 99 ASP A CA 1
ATOM 750 C C . ASP A 1 99 ? 18.231 -9.818 -16.453 1.00 74.12 99 ASP A C 1
ATOM 752 O O . ASP A 1 99 ? 17.321 -9.915 -15.619 1.00 74.12 99 ASP A O 1
ATOM 756 N N . PRO A 1 100 ? 19.457 -9.387 -16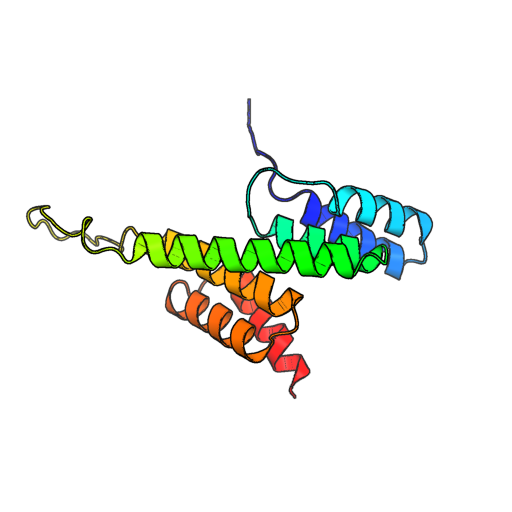.100 1.00 79.06 100 PRO A N 1
ATOM 757 C CA . PRO A 1 100 ? 19.853 -9.201 -14.705 1.00 79.06 100 PRO A CA 1
ATOM 758 C C . PRO A 1 100 ? 19.071 -8.075 -14.013 1.00 79.06 100 PRO A C 1
ATOM 760 O O . PRO A 1 100 ? 19.036 -8.003 -12.786 1.00 79.06 100 PRO A O 1
ATOM 763 N N . GLN A 1 101 ? 18.402 -7.205 -14.779 1.00 84.94 101 GLN A N 1
ATOM 764 C CA . GLN A 1 101 ? 17.536 -6.140 -14.272 1.00 84.94 101 GLN A CA 1
ATOM 765 C C . GLN A 1 101 ? 16.080 -6.589 -14.114 1.00 84.94 101 GLN A C 1
ATOM 767 O O . GLN A 1 101 ? 15.242 -5.821 -13.637 1.00 84.94 101 GLN A O 1
ATOM 772 N N . LYS A 1 102 ? 15.725 -7.807 -14.532 1.00 89.06 102 LYS A N 1
ATOM 773 C CA . LYS A 1 102 ? 14.359 -8.323 -14.419 1.00 89.06 102 LYS A CA 1
ATOM 774 C C . LYS A 1 102 ? 13.880 -8.396 -12.961 1.00 89.06 102 LYS A C 1
ATOM 776 O O . LYS A 1 102 ? 12.827 -7.814 -12.704 1.00 89.06 102 LYS A O 1
ATOM 781 N N . PRO A 1 103 ? 14.612 -8.983 -11.988 1.00 91.12 103 PRO A N 1
ATOM 782 C CA . PRO A 1 103 ? 14.155 -9.012 -10.593 1.00 91.12 103 PRO A CA 1
ATOM 783 C C . PRO A 1 103 ? 13.992 -7.609 -9.999 1.00 91.12 103 PRO A C 1
ATOM 785 O O . PRO A 1 103 ? 13.049 -7.346 -9.258 1.00 91.12 103 PRO A O 1
ATOM 788 N N . HIS A 1 104 ? 14.879 -6.684 -10.379 1.00 92.25 104 HIS A N 1
ATOM 789 C CA . HIS A 1 104 ? 14.805 -5.282 -9.982 1.00 92.25 104 HIS A CA 1
ATOM 790 C C . HIS A 1 104 ? 13.531 -4.611 -10.519 1.00 92.25 104 HIS A C 1
ATOM 792 O O . HIS A 1 104 ? 12.791 -3.983 -9.763 1.00 92.25 104 HIS A O 1
ATOM 798 N N . ARG A 1 105 ? 13.229 -4.778 -11.813 1.00 93.38 105 ARG A N 1
ATOM 799 C CA . ARG A 1 105 ? 11.990 -4.262 -12.416 1.00 93.38 105 ARG A CA 1
ATOM 800 C C . ARG A 1 105 ? 10.750 -4.875 -11.774 1.00 93.38 105 ARG A C 1
ATOM 802 O O . ARG A 1 105 ? 9.874 -4.124 -11.376 1.00 93.38 105 ARG A O 1
ATOM 809 N N . VAL A 1 106 ? 10.713 -6.193 -11.574 1.00 95.00 106 VAL A N 1
ATOM 810 C CA . VAL A 1 106 ? 9.611 -6.868 -10.861 1.00 95.00 106 VAL A CA 1
ATOM 811 C C . VAL A 1 106 ? 9.390 -6.237 -9.483 1.00 95.00 106 VAL A C 1
ATOM 813 O O . VAL A 1 106 ? 8.279 -5.807 -9.175 1.00 95.00 106 VAL A O 1
ATOM 816 N N . ALA A 1 107 ? 10.450 -6.110 -8.679 1.00 95.75 107 ALA A N 1
ATOM 817 C CA . ALA A 1 107 ? 10.356 -5.578 -7.324 1.00 95.75 107 ALA A CA 1
ATOM 818 C C . ALA A 1 107 ? 9.839 -4.130 -7.292 1.00 95.75 107 ALA A C 1
ATOM 820 O O . ALA A 1 107 ? 8.908 -3.822 -6.546 1.00 95.75 107 ALA A O 1
ATOM 821 N N . TYR A 1 108 ? 10.405 -3.232 -8.104 1.00 97.19 108 TYR A N 1
ATOM 822 C CA . TYR A 1 108 ? 10.028 -1.818 -8.064 1.00 97.19 108 TYR A CA 1
ATOM 823 C C . TYR A 1 108 ? 8.723 -1.507 -8.799 1.00 97.19 108 TYR A C 1
ATOM 825 O O . TYR A 1 108 ? 7.978 -0.648 -8.328 1.00 97.19 108 TYR A O 1
ATOM 833 N N . THR A 1 109 ? 8.377 -2.230 -9.866 1.00 97.81 109 THR A N 1
ATOM 834 C CA . THR A 1 109 ? 7.045 -2.128 -10.483 1.00 97.81 109 THR A CA 1
ATOM 835 C C . THR A 1 109 ? 5.969 -2.614 -9.507 1.00 97.81 109 THR A C 1
ATOM 837 O O . THR A 1 109 ? 4.916 -1.986 -9.391 1.00 97.81 109 THR A O 1
ATOM 840 N N . TYR A 1 110 ? 6.247 -3.651 -8.708 1.00 98.38 110 TYR A N 1
ATOM 841 C CA . TYR A 1 110 ? 5.328 -4.090 -7.657 1.00 98.38 110 TYR A CA 1
ATOM 842 C C . TYR A 1 110 ? 5.165 -3.049 -6.538 1.00 98.38 110 TYR A C 1
ATOM 844 O O . TYR A 1 110 ? 4.038 -2.740 -6.147 1.00 98.38 110 TYR A O 1
ATOM 852 N N . LEU A 1 111 ? 6.261 -2.448 -6.053 1.00 98.12 111 LEU A N 1
ATOM 853 C CA . LEU A 1 111 ? 6.192 -1.356 -5.068 1.00 98.12 111 LEU A CA 1
ATOM 854 C C . LEU A 1 111 ? 5.428 -0.140 -5.594 1.00 98.12 111 LEU A C 1
ATOM 856 O O . LEU A 1 111 ? 4.651 0.462 -4.851 1.00 98.12 111 LEU A O 1
ATOM 860 N N . LEU A 1 112 ? 5.623 0.199 -6.869 1.00 98.62 112 LEU A N 1
ATOM 861 C CA . LEU A 1 112 ? 4.870 1.249 -7.542 1.00 98.62 112 LEU A CA 1
ATOM 862 C C . LEU A 1 112 ? 3.370 0.923 -7.548 1.00 98.62 112 LEU A C 1
ATOM 864 O O . LEU A 1 112 ? 2.571 1.763 -7.139 1.00 98.62 112 LEU A O 1
ATOM 868 N N . GLY A 1 113 ? 2.993 -0.303 -7.923 1.00 98.44 113 GLY A N 1
ATOM 869 C CA . GLY A 1 113 ? 1.604 -0.766 -7.898 1.00 98.44 113 GLY A CA 1
ATOM 870 C C . GLY A 1 113 ? 0.962 -0.659 -6.513 1.00 98.44 113 GLY A C 1
ATOM 871 O O . GLY A 1 113 ? -0.125 -0.099 -6.383 1.00 98.44 113 GLY A O 1
ATOM 872 N N . LEU A 1 114 ? 1.655 -1.100 -5.458 1.00 98.50 114 LEU A N 1
ATOM 873 C CA . LEU A 1 114 ? 1.178 -0.969 -4.074 1.00 98.50 114 LEU A CA 1
ATOM 874 C C . LEU A 1 114 ? 1.002 0.497 -3.651 1.00 98.50 114 LEU A C 1
ATOM 876 O O . LEU A 1 114 ? 0.006 0.851 -3.017 1.00 98.50 114 LEU A O 1
ATOM 880 N N . ALA A 1 115 ? 1.948 1.368 -4.007 1.00 98.62 115 ALA A N 1
ATOM 881 C CA . ALA A 1 115 ? 1.864 2.787 -3.682 1.00 98.62 115 ALA A CA 1
ATOM 882 C C . ALA A 1 115 ? 0.670 3.461 -4.377 1.00 98.62 115 ALA A C 1
ATOM 884 O O . ALA A 1 115 ? -0.111 4.156 -3.726 1.00 98.62 115 ALA A O 1
ATOM 885 N N . LEU A 1 116 ? 0.491 3.208 -5.678 1.00 98.56 116 LEU A N 1
ATOM 886 C CA . LEU A 1 116 ? -0.632 3.708 -6.479 1.00 98.56 116 LEU A CA 1
ATOM 887 C C . LEU A 1 116 ? -1.974 3.196 -5.945 1.00 98.56 116 LEU A C 1
ATOM 889 O O . LEU A 1 116 ? -2.905 3.984 -5.761 1.00 98.56 116 LEU A O 1
ATOM 893 N N . LEU A 1 117 ? -2.044 1.906 -5.602 1.00 98.19 117 LEU A N 1
ATOM 894 C CA . LEU A 1 117 ? -3.211 1.290 -4.975 1.00 98.19 117 LEU A CA 1
ATOM 895 C C . LEU A 1 117 ? -3.566 2.004 -3.667 1.00 98.19 117 LEU A C 1
ATOM 897 O O . LEU A 1 117 ? -4.714 2.398 -3.459 1.00 98.19 117 LEU A O 1
ATOM 901 N N . GLY A 1 118 ? -2.571 2.229 -2.807 1.00 97.31 118 GLY A N 1
ATOM 902 C CA . GLY A 1 118 ? -2.744 2.976 -1.567 1.00 97.31 118 GLY A CA 1
ATOM 903 C C . GLY A 1 118 ? -3.208 4.414 -1.812 1.00 97.31 118 GLY A C 1
ATOM 904 O O . GLY A 1 118 ? -4.046 4.924 -1.075 1.00 97.31 118 GLY A O 1
ATOM 905 N N . LEU A 1 119 ? -2.725 5.082 -2.854 1.00 98.06 119 LEU A N 1
ATOM 906 C CA . LEU A 1 119 ? -3.138 6.449 -3.194 1.00 98.06 119 LEU A CA 1
ATOM 907 C C . LEU A 1 119 ? -4.533 6.527 -3.839 1.00 98.06 119 LEU A C 1
ATOM 909 O O . LEU A 1 119 ? -5.057 7.629 -3.998 1.00 98.06 119 LEU A O 1
ATOM 913 N N . GLY A 1 120 ? -5.150 5.388 -4.166 1.00 96.81 120 GLY A N 1
ATOM 914 C CA . GLY A 1 120 ? -6.440 5.323 -4.855 1.00 96.81 120 GLY A CA 1
ATOM 915 C C . GLY A 1 120 ? -6.339 5.517 -6.371 1.00 96.81 120 GLY A C 1
ATOM 916 O O . GLY A 1 120 ? -7.356 5.727 -7.024 1.00 96.81 120 GLY A O 1
ATOM 917 N N . GLN A 1 121 ? -5.133 5.437 -6.936 1.00 97.44 121 GLN A N 1
ATOM 918 C CA . GLN A 1 121 ? -4.866 5.515 -8.376 1.00 97.44 121 GLN A CA 1
ATOM 919 C C . GLN A 1 121 ? -5.046 4.119 -8.991 1.00 97.44 121 GLN A C 1
ATOM 921 O O . GLN A 1 121 ? -4.079 3.408 -9.268 1.00 97.44 121 GLN A O 1
ATOM 926 N N . LEU A 1 122 ? -6.305 3.670 -9.062 1.00 96.44 122 LEU A N 1
ATOM 927 C CA . LEU A 1 122 ? -6.644 2.262 -9.299 1.00 96.44 122 LEU A CA 1
ATOM 928 C C . LEU A 1 122 ? -6.263 1.779 -10.705 1.00 96.44 122 LEU A C 1
ATOM 930 O O . LEU A 1 122 ? -5.767 0.663 -10.837 1.00 96.44 122 LEU A O 1
ATOM 934 N N . ASP A 1 123 ? -6.458 2.608 -11.732 1.00 96.19 123 ASP A 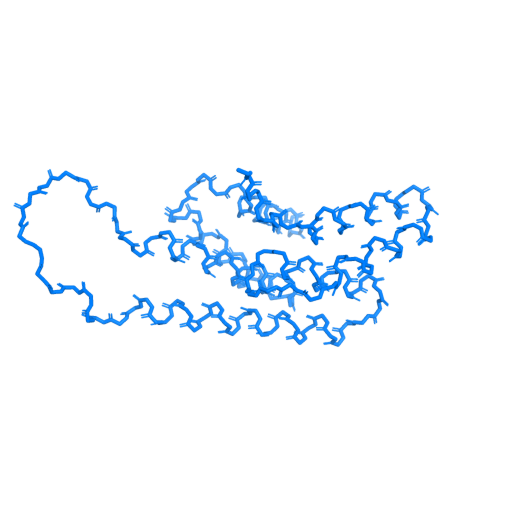N 1
ATOM 935 C CA . ASP A 1 123 ? -6.135 2.242 -13.116 1.00 96.19 123 ASP A CA 1
ATOM 936 C C . ASP A 1 123 ? -4.620 2.103 -13.323 1.00 96.19 123 ASP A C 1
ATOM 938 O O . ASP A 1 123 ? -4.153 1.204 -14.023 1.00 96.19 123 ASP A O 1
ATOM 942 N N . GLU A 1 124 ? -3.824 2.975 -12.705 1.00 97.12 124 GLU A N 1
ATOM 943 C CA . GLU A 1 124 ? -2.366 2.895 -12.748 1.00 97.12 124 GLU A CA 1
ATOM 944 C C . GLU A 1 124 ? -1.838 1.721 -11.917 1.00 97.12 124 GLU A C 1
ATOM 946 O O . GLU A 1 124 ? -0.901 1.047 -12.346 1.00 97.12 124 GLU A O 1
ATOM 951 N N . ALA A 1 125 ? -2.448 1.440 -10.762 1.00 98.06 125 ALA A N 1
ATOM 952 C CA . ALA A 1 125 ? -2.106 0.274 -9.953 1.00 98.06 125 ALA A CA 1
ATOM 953 C C . ALA A 1 125 ? -2.359 -1.035 -10.717 1.00 98.06 125 ALA A C 1
ATOM 955 O O . ALA A 1 125 ? -1.495 -1.908 -10.745 1.00 98.06 125 ALA A O 1
ATOM 956 N N . GLU A 1 126 ? -3.509 -1.148 -11.389 1.00 97.38 126 GLU A N 1
ATOM 957 C CA . GLU A 1 126 ? -3.853 -2.296 -12.234 1.00 97.38 126 GLU A CA 1
ATOM 958 C C . GLU A 1 126 ? -2.814 -2.513 -13.342 1.00 97.38 126 GLU A C 1
ATOM 960 O O . GLU A 1 126 ? -2.310 -3.626 -13.503 1.00 97.38 126 GLU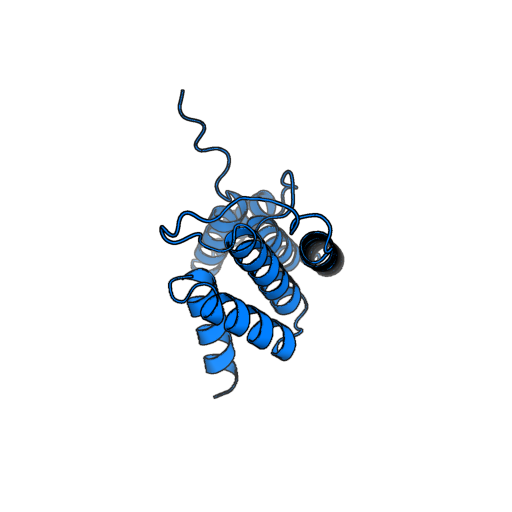 A O 1
ATOM 965 N N . LYS A 1 127 ? -2.423 -1.446 -14.051 1.00 97.38 127 LYS A N 1
ATOM 966 C CA . LYS A 1 127 ? -1.370 -1.510 -15.077 1.00 97.38 127 LYS A CA 1
ATOM 967 C C . LYS A 1 127 ? -0.035 -1.982 -14.502 1.00 97.38 127 LYS A C 1
ATOM 969 O O . LYS A 1 127 ? 0.605 -2.838 -15.105 1.00 97.38 127 LYS A O 1
ATOM 974 N N . ALA A 1 128 ? 0.363 -1.466 -13.338 1.00 97.50 128 ALA A N 1
ATOM 975 C CA . ALA A 1 128 ? 1.608 -1.862 -12.686 1.00 97.50 128 ALA A CA 1
ATOM 976 C C . ALA A 1 128 ? 1.596 -3.347 -12.281 1.00 97.50 128 ALA A C 1
ATOM 978 O O . ALA A 1 128 ? 2.558 -4.063 -12.547 1.00 97.50 128 ALA A O 1
ATOM 979 N N . PHE A 1 129 ? 0.506 -3.850 -11.692 1.00 98.00 129 PHE A N 1
ATOM 980 C CA . PHE A 1 129 ? 0.406 -5.273 -11.347 1.00 98.00 129 PHE A CA 1
ATOM 981 C C . PHE A 1 129 ? 0.362 -6.170 -12.585 1.00 98.00 129 PHE A C 1
ATOM 983 O O . PHE A 1 129 ? 1.003 -7.219 -12.593 1.00 98.00 129 PHE A O 1
ATOM 990 N N . ALA A 1 130 ? -0.333 -5.756 -13.647 1.00 97.38 130 ALA A N 1
ATOM 991 C CA . ALA A 1 130 ? -0.316 -6.476 -14.915 1.00 97.38 130 ALA A CA 1
ATOM 992 C C . ALA A 1 130 ? 1.105 -6.551 -15.499 1.00 97.38 130 ALA A C 1
ATOM 994 O O . ALA A 1 130 ? 1.525 -7.623 -15.922 1.00 97.38 130 ALA A O 1
ATOM 995 N N . GLU A 1 131 ? 1.873 -5.457 -15.460 1.00 95.81 131 GLU A N 1
ATOM 996 C CA . GLU A 1 131 ? 3.280 -5.436 -15.880 1.00 95.81 131 GLU A CA 1
ATOM 997 C C . GLU A 1 131 ? 4.158 -6.358 -15.021 1.00 95.81 131 GLU A C 1
ATOM 999 O O . GLU A 1 131 ? 4.987 -7.088 -15.557 1.00 95.81 131 GLU A O 1
ATOM 1004 N N . VAL A 1 132 ? 3.945 -6.410 -13.702 1.00 97.31 132 VAL A N 1
ATOM 1005 C CA . VAL A 1 132 ? 4.638 -7.390 -12.849 1.00 97.31 132 VAL A CA 1
ATOM 1006 C C . VAL A 1 132 ? 4.379 -8.813 -13.339 1.00 97.31 132 VAL A C 1
ATOM 1008 O O . VAL A 1 132 ? 5.324 -9.588 -13.429 1.00 97.31 132 VAL A O 1
ATOM 1011 N N . LEU A 1 133 ? 3.142 -9.148 -13.714 1.00 96.19 133 LEU A N 1
ATOM 1012 C CA . LEU A 1 133 ? 2.784 -10.489 -14.188 1.00 96.19 133 LEU A CA 1
ATOM 1013 C C . LEU A 1 133 ? 3.268 -10.801 -15.611 1.00 96.19 133 LEU A C 1
ATOM 1015 O O . LEU A 1 133 ? 3.403 -11.977 -15.948 1.00 96.19 133 LEU A O 1
ATOM 1019 N N . THR A 1 134 ? 3.566 -9.794 -16.443 1.00 95.19 134 THR A N 1
ATOM 1020 C CA . THR A 1 134 ? 4.253 -10.037 -17.726 1.00 95.19 134 THR A CA 1
ATOM 1021 C C . THR A 1 134 ? 5.726 -10.384 -17.519 1.00 95.19 134 THR A C 1
ATOM 1023 O O . THR A 1 134 ? 6.287 -11.167 -18.285 1.00 95.19 134 THR A O 1
ATOM 1026 N N . LEU A 1 135 ? 6.351 -9.832 -16.474 1.00 91.19 135 LEU A N 1
ATOM 1027 C CA . LEU A 1 135 ? 7.738 -10.108 -16.108 1.00 91.19 135 LEU A CA 1
ATOM 1028 C C . LEU A 1 135 ? 7.858 -11.411 -15.301 1.00 91.19 135 LEU A C 1
ATOM 1030 O O . LEU A 1 135 ? 8.717 -12.244 -15.584 1.00 91.19 135 LEU A O 1
ATOM 1034 N N . ASP A 1 136 ? 6.995 -11.609 -14.314 1.00 93.50 136 ASP A N 1
ATOM 1035 C CA . ASP A 1 136 ? 6.946 -12.782 -13.448 1.00 93.50 136 ASP A CA 1
ATOM 1036 C C . ASP A 1 136 ? 5.497 -13.230 -13.235 1.00 93.50 136 ASP A C 1
ATOM 1038 O O . ASP A 1 136 ? 4.783 -12.759 -12.346 1.00 93.50 136 ASP A O 1
ATOM 1042 N N . ILE A 1 137 ? 5.075 -14.197 -14.050 1.00 94.38 137 ILE A N 1
ATOM 1043 C CA . ILE A 1 137 ? 3.725 -14.760 -14.001 1.00 94.38 137 ILE A CA 1
ATOM 1044 C C . ILE A 1 137 ? 3.394 -15.400 -12.646 1.00 94.38 137 ILE A C 1
ATOM 1046 O O . ILE A 1 137 ? 2.219 -15.481 -12.298 1.00 94.38 137 ILE A O 1
ATOM 1050 N N . ASN A 1 138 ? 4.394 -15.825 -11.864 1.00 94.56 138 ASN A N 1
ATOM 1051 C CA . ASN A 1 138 ? 4.206 -16.507 -10.580 1.00 94.56 138 ASN A CA 1
ATOM 1052 C C . ASN A 1 138 ? 4.190 -15.542 -9.381 1.00 94.56 138 ASN A C 1
ATOM 1054 O O . ASN A 1 138 ? 4.156 -15.988 -8.231 1.00 94.56 138 ASN A O 1
ATOM 1058 N N . HIS A 1 139 ? 4.194 -14.227 -9.618 1.00 96.81 139 HIS A N 1
ATOM 1059 C CA . HIS A 1 139 ? 4.238 -13.229 -8.556 1.00 96.81 139 HIS A CA 1
ATOM 1060 C C . HIS A 1 139 ? 2.904 -13.133 -7.787 1.00 96.81 139 HIS A C 1
ATOM 1062 O O . HIS A 1 139 ? 2.033 -12.311 -8.092 1.00 96.81 139 HIS A O 1
ATOM 1068 N N . LEU A 1 140 ? 2.760 -13.954 -6.741 1.00 94.81 140 LEU A N 1
ATOM 1069 C CA . LEU A 1 140 ? 1.517 -14.133 -5.973 1.00 94.81 140 LEU A CA 1
ATOM 1070 C C . LEU A 1 140 ? 0.881 -12.818 -5.504 1.00 94.81 140 LEU A C 1
ATOM 1072 O O . LEU A 1 140 ? -0.307 -12.601 -5.722 1.00 94.81 140 LEU A O 1
ATOM 1076 N N . GLY A 1 141 ? 1.665 -11.898 -4.934 1.00 94.38 141 GLY A N 1
ATOM 1077 C CA . GLY A 1 141 ? 1.125 -10.625 -4.441 1.00 94.38 141 GLY A CA 1
ATOM 1078 C C . GLY A 1 141 ? 0.512 -9.754 -5.545 1.00 94.38 141 GLY A C 1
ATOM 1079 O O . GLY A 1 141 ? -0.487 -9.079 -5.321 1.00 94.38 141 GLY A O 1
ATOM 1080 N N . ALA A 1 142 ? 1.051 -9.815 -6.766 1.00 96.56 142 ALA A N 1
ATOM 1081 C CA . ALA A 1 142 ? 0.509 -9.056 -7.894 1.00 96.56 142 ALA A CA 1
ATOM 1082 C C . ALA A 1 142 ? -0.766 -9.713 -8.437 1.00 96.56 142 ALA A C 1
ATOM 1084 O O . ALA A 1 142 ? -1.726 -9.010 -8.744 1.00 96.56 142 ALA A O 1
ATOM 1085 N N . GLN A 1 143 ? -0.810 -11.052 -8.486 1.00 97.62 143 GLN A N 1
ATOM 1086 C CA . GLN A 1 143 ? -2.026 -11.792 -8.838 1.00 97.62 143 GLN A CA 1
ATOM 1087 C C . GLN A 1 143 ? -3.173 -11.477 -7.869 1.00 97.62 143 GLN A C 1
ATOM 1089 O O . GLN A 1 143 ? -4.298 -11.221 -8.299 1.00 97.62 143 GLN A O 1
ATOM 1094 N N . GLU A 1 144 ? -2.894 -11.479 -6.563 1.00 96.31 144 GLU A N 1
ATOM 1095 C CA . GLU A 1 144 ? -3.892 -11.200 -5.531 1.00 96.31 144 GLU A CA 1
ATOM 1096 C C . GLU A 1 144 ? -4.446 -9.777 -5.627 1.00 96.31 144 GLU A C 1
ATOM 1098 O O . GLU A 1 144 ? -5.667 -9.601 -5.632 1.00 96.31 144 GLU A O 1
ATOM 1103 N N . GLU A 1 145 ? -3.580 -8.764 -5.715 1.00 96.94 145 GLU A N 1
ATOM 1104 C CA . GLU A 1 145 ? -4.028 -7.370 -5.797 1.00 96.94 145 GLU A CA 1
ATOM 1105 C C . GLU A 1 145 ? -4.774 -7.078 -7.105 1.00 96.94 145 GLU A C 1
ATOM 1107 O O . GLU A 1 145 ? -5.826 -6.433 -7.079 1.00 96.94 145 GLU A O 1
ATOM 1112 N N . LEU A 1 146 ? -4.316 -7.629 -8.234 1.00 95.75 146 LEU A N 1
ATOM 1113 C CA . LEU A 1 146 ? -5.009 -7.492 -9.515 1.00 95.75 146 LEU A CA 1
ATOM 1114 C C . LEU A 1 146 ? -6.403 -8.134 -9.477 1.00 95.75 146 LEU A C 1
ATOM 1116 O O . LEU A 1 146 ? -7.388 -7.506 -9.869 1.00 95.75 146 LEU A O 1
ATOM 1120 N N . ARG A 1 147 ? -6.518 -9.346 -8.920 1.00 96.38 147 ARG A N 1
ATOM 1121 C CA . ARG A 1 147 ? -7.809 -10.024 -8.740 1.00 96.38 147 ARG A CA 1
ATOM 1122 C C . ARG A 1 147 ? -8.758 -9.208 -7.858 1.00 96.38 147 ARG A C 1
ATOM 1124 O O . ARG A 1 147 ? -9.939 -9.083 -8.179 1.00 96.38 147 ARG A O 1
ATOM 1131 N N . LYS A 1 148 ? -8.267 -8.643 -6.747 1.00 94.94 148 LYS A N 1
ATOM 1132 C CA . LYS A 1 148 ? -9.072 -7.780 -5.861 1.00 94.94 148 LYS A CA 1
ATOM 1133 C C . LYS A 1 148 ? -9.571 -6.532 -6.592 1.00 94.94 148 LYS A C 1
ATOM 1135 O O . LYS A 1 148 ? -10.715 -6.145 -6.374 1.00 94.94 148 LYS A O 1
ATOM 1140 N N . LEU A 1 149 ? -8.742 -5.906 -7.431 1.00 93.62 149 LEU A N 1
ATOM 1141 C CA . LEU A 1 149 ? -9.125 -4.734 -8.225 1.00 93.62 149 LEU A CA 1
ATOM 1142 C C . LEU A 1 149 ? -10.214 -5.068 -9.248 1.00 93.62 149 LEU A C 1
ATOM 1144 O O . LEU A 1 149 ? -11.225 -4.372 -9.302 1.00 93.62 149 LEU A O 1
ATOM 1148 N N . GLN A 1 150 ? -10.054 -6.162 -9.989 1.00 90.12 150 GLN A N 1
ATOM 1149 C CA . GLN A 1 150 ? -11.031 -6.612 -10.984 1.00 90.12 150 GLN A CA 1
ATOM 1150 C C . GLN A 1 150 ? -12.386 -6.938 -10.344 1.00 90.12 150 GLN A C 1
ATOM 1152 O O . GLN A 1 150 ? -13.423 -6.499 -10.833 1.00 90.12 150 GLN A O 1
ATOM 1157 N N . ASN A 1 151 ? -12.377 -7.604 -9.185 1.00 91.38 151 ASN A N 1
ATOM 1158 C CA . ASN A 1 151 ? -13.594 -7.921 -8.433 1.00 91.38 151 ASN A CA 1
ATOM 1159 C C . ASN A 1 151 ? -14.343 -6.688 -7.901 1.00 91.38 151 ASN A C 1
ATOM 1161 O O . ASN A 1 151 ? -15.510 -6.803 -7.558 1.00 91.38 151 ASN A O 1
ATOM 1165 N N . ARG A 1 152 ? -13.690 -5.525 -7.772 1.00 85.81 152 ARG A N 1
ATOM 1166 C CA . ARG A 1 152 ? -14.347 -4.276 -7.342 1.00 85.81 152 ARG A CA 1
ATOM 1167 C C . ARG A 1 152 ? -15.044 -3.544 -8.493 1.00 85.81 152 ARG A C 1
ATOM 1169 O O . ARG A 1 152 ? -15.788 -2.605 -8.225 1.00 85.81 152 ARG A O 1
ATOM 1176 N N . ARG A 1 153 ? -14.747 -3.908 -9.747 1.00 73.12 153 ARG A N 1
ATOM 1177 C CA . ARG A 1 153 ? -15.284 -3.264 -10.961 1.00 73.12 153 ARG A CA 1
ATOM 1178 C C . ARG A 1 153 ? -16.464 -4.025 -11.577 1.00 73.12 153 ARG A C 1
ATOM 1180 O O . ARG A 1 153 ? -17.171 -3.429 -12.385 1.00 73.12 153 ARG A O 1
ATOM 1187 N N . GLY A 1 154 ? -16.630 -5.308 -11.245 1.00 56.91 154 GLY A N 1
ATOM 1188 C CA . GLY A 1 154 ? -17.772 -6.141 -11.647 1.00 56.91 154 GLY A CA 1
ATOM 1189 C C . GLY A 1 154 ? -18.898 -6.082 -10.631 1.00 56.91 154 GLY A C 1
ATOM 1190 O O . GLY A 1 154 ? -20.064 -6.105 -11.076 1.00 56.91 154 GLY A O 1
#

Foldseek 3Di:
DDCPPCPQLLVVLLVQLVVCVVVVNNVSSLVSLVSLLDDDPDAAVSLLSNLVSCVVVVNVVVSLVSLVVLLVVLVVQVVVLPDPPVPDDDDDDDDDPDPPCLVVLLRSLQSNLSSCVSNVVLVSSLVSLVVSCVSPVPPVVSVVSNVVSVVVVD